Protein AF-A0A5J4EBU5-F1 (afdb_monomer_lite)

Radius of gyration: 22.49 Å; chains: 1; bounding box: 83×62×35 Å

Structure (mmCIF, N/CA/C/O backbone):
data_AF-A0A5J4EBU5-F1
#
_entry.id   AF-A0A5J4EBU5-F1
#
loop_
_atom_site.group_PDB
_atom_site.id
_atom_site.type_symbol
_atom_site.label_atom_id
_atom_site.label_alt_id
_atom_site.label_comp_id
_atom_site.label_asym_id
_atom_site.label_entity_id
_atom_site.label_seq_id
_atom_site.pdbx_PDB_ins_code
_atom_site.Cartn_x
_atom_site.Cartn_y
_atom_site.Cartn_z
_atom_site.occupancy
_atom_site.B_iso_or_equiv
_atom_site.auth_seq_id
_atom_site.auth_comp_id
_atom_site.auth_asym_id
_atom_site.auth_atom_id
_atom_site.pdbx_PDB_model_num
ATOM 1 N N . MET A 1 1 ? -67.817 -44.936 -5.794 1.00 41.50 1 MET A N 1
ATOM 2 C CA . MET A 1 1 ? -66.856 -44.100 -6.542 1.00 41.50 1 MET A CA 1
ATOM 3 C C . MET A 1 1 ? -66.375 -43.021 -5.580 1.00 41.50 1 MET A C 1
ATOM 5 O O . MET A 1 1 ? -67.149 -42.132 -5.261 1.00 41.50 1 MET A O 1
ATOM 9 N N . CYS A 1 2 ? -65.198 -43.205 -4.979 1.00 38.28 2 CYS A N 1
ATOM 10 C CA . CYS A 1 2 ? -64.670 -42.334 -3.925 1.00 38.28 2 CYS A CA 1
ATOM 11 C C . CYS A 1 2 ? -63.802 -41.254 -4.584 1.00 38.28 2 CYS A C 1
ATOM 13 O O . CYS A 1 2 ? -62.835 -41.593 -5.264 1.00 38.28 2 CYS A O 1
ATOM 15 N N . LEU A 1 3 ? -64.189 -39.985 -4.454 1.00 37.56 3 LEU A N 1
ATOM 16 C CA . LEU A 1 3 ? -63.477 -38.854 -5.044 1.00 37.56 3 LEU A CA 1
ATOM 17 C C . LEU A 1 3 ? -62.371 -38.418 -4.069 1.00 37.56 3 LEU A C 1
ATOM 19 O O . LEU A 1 3 ? -62.654 -37.852 -3.017 1.00 37.56 3 LEU A O 1
ATOM 23 N N . LEU A 1 4 ? -61.119 -38.740 -4.396 1.00 45.12 4 LEU A N 1
ATOM 24 C CA . LEU A 1 4 ? -59.933 -38.321 -3.647 1.00 45.12 4 LEU A CA 1
ATOM 25 C C . LEU A 1 4 ? -59.602 -36.863 -3.992 1.00 45.12 4 LEU A C 1
ATOM 27 O O . LEU A 1 4 ? -59.265 -36.553 -5.133 1.00 45.12 4 LEU A O 1
ATOM 31 N N . VAL A 1 5 ? -59.697 -35.976 -3.001 1.00 47.22 5 VAL A N 1
ATOM 32 C CA . VAL A 1 5 ? -59.219 -34.590 -3.086 1.00 47.22 5 VAL A CA 1
ATOM 33 C C . VAL A 1 5 ? -57.722 -34.589 -2.773 1.00 47.22 5 VAL A C 1
ATOM 35 O O . VAL A 1 5 ? -57.315 -34.897 -1.656 1.00 47.22 5 VAL A O 1
ATOM 38 N N . LEU A 1 6 ? -56.904 -34.269 -3.775 1.00 47.28 6 LEU A N 1
ATOM 39 C CA . LEU A 1 6 ? -55.468 -34.037 -3.626 1.00 47.28 6 LEU A CA 1
ATOM 40 C C . LEU A 1 6 ? -55.250 -32.628 -3.067 1.00 47.28 6 LEU A C 1
ATOM 42 O O . LEU A 1 6 ? -55.541 -31.637 -3.734 1.00 47.28 6 LEU A O 1
ATOM 46 N N . VAL A 1 7 ? -54.750 -32.544 -1.835 1.00 51.75 7 VAL A N 1
ATOM 47 C CA . VAL A 1 7 ? -54.309 -31.287 -1.223 1.00 51.75 7 VAL A CA 1
ATOM 48 C C . VAL A 1 7 ? -52.889 -31.007 -1.713 1.00 51.75 7 VAL A C 1
ATOM 50 O O . VAL A 1 7 ? -51.977 -31.791 -1.459 1.00 51.75 7 VAL A O 1
ATOM 53 N N . ALA A 1 8 ? -52.705 -29.909 -2.444 1.00 56.28 8 ALA A N 1
ATOM 54 C CA . ALA A 1 8 ? -51.387 -29.409 -2.813 1.00 56.28 8 ALA A CA 1
ATOM 55 C C . ALA A 1 8 ? -50.734 -28.769 -1.578 1.00 56.28 8 ALA A C 1
ATOM 57 O O . ALA A 1 8 ? -51.238 -27.779 -1.051 1.00 56.28 8 ALA A O 1
ATOM 58 N N . ALA A 1 9 ? -49.632 -29.346 -1.102 1.00 52.94 9 ALA A N 1
ATOM 59 C CA . ALA A 1 9 ? -48.794 -28.727 -0.086 1.00 52.94 9 ALA A CA 1
ATOM 60 C C . ALA A 1 9 ? -47.894 -27.680 -0.759 1.00 52.94 9 ALA A C 1
ATOM 62 O O . ALA A 1 9 ? -47.023 -28.030 -1.555 1.00 52.94 9 ALA A O 1
ATOM 63 N N . CYS A 1 10 ? -48.096 -26.401 -0.444 1.00 55.22 10 CYS A N 1
ATOM 64 C CA . CYS A 1 10 ? -47.086 -25.377 -0.687 1.00 55.22 10 CYS A CA 1
ATOM 65 C C . CYS A 1 10 ? -45.923 -25.651 0.272 1.00 55.22 10 CYS A C 1
ATOM 67 O O . CYS A 1 10 ? -46.059 -25.440 1.474 1.00 55.22 10 CYS A O 1
ATOM 69 N N . GLN A 1 11 ? -44.806 -26.169 -0.234 1.00 54.41 11 GLN A N 1
ATOM 70 C CA . GLN A 1 11 ? -43.565 -26.154 0.530 1.00 54.41 11 GLN A CA 1
ATOM 71 C C . GLN A 1 11 ? -43.000 -24.737 0.451 1.00 54.41 11 GLN A C 1
ATOM 73 O O . GLN A 1 11 ? -42.629 -24.277 -0.628 1.00 54.41 11 GLN A O 1
ATOM 78 N N . GLU A 1 12 ? -42.975 -24.034 1.581 1.00 60.31 12 GLU A N 1
ATOM 79 C CA . GLU A 1 12 ? -42.148 -22.843 1.725 1.00 60.31 12 GLU A CA 1
ATOM 80 C C . GLU A 1 12 ? -40.693 -23.301 1.631 1.00 60.31 12 GLU A C 1
ATOM 82 O O . GLU A 1 12 ? -40.185 -24.024 2.487 1.00 60.31 12 GLU A O 1
ATOM 87 N N . VAL A 1 13 ? -40.042 -22.952 0.524 1.00 63.94 13 VAL A N 1
ATOM 88 C CA . VAL A 1 13 ? -38.596 -23.083 0.406 1.00 63.94 13 VAL A CA 1
ATOM 89 C C . VAL A 1 13 ? -38.023 -21.965 1.262 1.00 63.94 13 VAL A C 1
ATOM 91 O O . VAL A 1 13 ? -38.021 -20.805 0.852 1.00 63.94 13 VAL A O 1
ATOM 94 N N . GLU A 1 14 ? -37.588 -22.297 2.475 1.00 60.47 14 GLU A N 1
ATOM 95 C CA . GLU A 1 14 ? -36.769 -21.395 3.275 1.00 60.47 14 GLU A CA 1
ATOM 96 C C . GLU A 1 14 ? -35.485 -21.140 2.484 1.00 60.47 14 GLU A C 1
ATOM 98 O O . GLU A 1 14 ? -34.602 -21.994 2.385 1.00 60.47 14 GLU A O 1
ATOM 103 N N . ASN A 1 15 ? -35.409 -19.967 1.856 1.00 55.41 15 ASN A N 1
ATOM 104 C CA . ASN A 1 15 ? -34.179 -19.492 1.255 1.00 55.41 15 ASN A CA 1
ATOM 105 C C . ASN A 1 15 ? -33.239 -19.167 2.418 1.00 55.41 15 ASN A C 1
ATOM 107 O O . ASN A 1 15 ? -33.232 -18.049 2.934 1.00 55.41 15 ASN A O 1
ATOM 111 N N . VAL A 1 16 ? -32.487 -20.167 2.879 1.00 57.28 16 VAL A N 1
ATOM 112 C CA . VAL A 1 16 ? -31.312 -19.936 3.716 1.00 57.28 16 VAL A CA 1
ATOM 113 C C . VAL A 1 16 ? -30.298 -19.287 2.790 1.00 57.28 16 VAL A C 1
ATOM 115 O O . VAL A 1 16 ? -29.437 -19.948 2.213 1.00 57.28 16 VAL A O 1
ATOM 118 N N . GLU A 1 17 ? -30.465 -17.985 2.573 1.00 52.00 17 GLU A N 1
ATOM 119 C CA . GLU A 1 17 ? -29.456 -17.160 1.943 1.00 52.00 17 GLU A CA 1
ATOM 120 C C . GLU A 1 17 ? -28.246 -17.253 2.862 1.00 52.00 17 GLU A C 1
ATOM 122 O O . GLU A 1 17 ? -28.192 -16.652 3.936 1.00 52.00 17 GLU A O 1
ATOM 127 N N . GLN A 1 18 ? -27.320 -18.136 2.496 1.00 44.81 18 GLN A N 1
ATOM 128 C CA . GLN A 1 18 ? -26.010 -18.205 3.105 1.00 44.81 18 GLN A CA 1
ATOM 129 C C . GLN A 1 18 ? -25.395 -16.843 2.827 1.00 44.81 18 GLN A C 1
ATOM 131 O O . GLN A 1 18 ? -24.881 -16.607 1.736 1.00 44.81 18 GLN A O 1
ATOM 136 N N . ALA A 1 19 ? -25.534 -15.923 3.783 1.00 51.97 19 ALA A N 1
ATOM 137 C CA . ALA A 1 19 ? -24.882 -14.634 3.742 1.00 51.97 19 ALA A CA 1
ATOM 138 C C . ALA A 1 19 ? -23.392 -14.932 3.617 1.00 51.97 19 ALA A C 1
ATOM 140 O O . ALA A 1 19 ? -22.735 -15.326 4.581 1.00 51.97 19 ALA A O 1
ATOM 141 N N . GLN A 1 20 ? -22.887 -14.850 2.391 1.00 53.72 20 GLN A N 1
ATOM 142 C CA . GLN A 1 20 ? -21.486 -15.034 2.102 1.00 53.72 20 GLN A CA 1
ATOM 143 C C . GLN A 1 20 ? -20.789 -13.911 2.856 1.00 53.72 20 GLN A C 1
ATOM 145 O O . GLN A 1 20 ? -20.933 -12.743 2.496 1.00 53.72 20 GLN A O 1
ATOM 150 N N . VAL A 1 21 ? -20.153 -14.256 3.979 1.00 61.22 21 VAL A N 1
ATOM 151 C CA . VAL A 1 21 ? -19.534 -13.274 4.867 1.00 61.22 21 VAL A CA 1
ATOM 152 C C . VAL A 1 21 ? -18.548 -12.497 4.012 1.00 61.22 21 VAL A C 1
ATOM 154 O O . VAL A 1 21 ? -17.606 -13.080 3.468 1.00 61.22 21 VAL A O 1
ATOM 157 N N . AL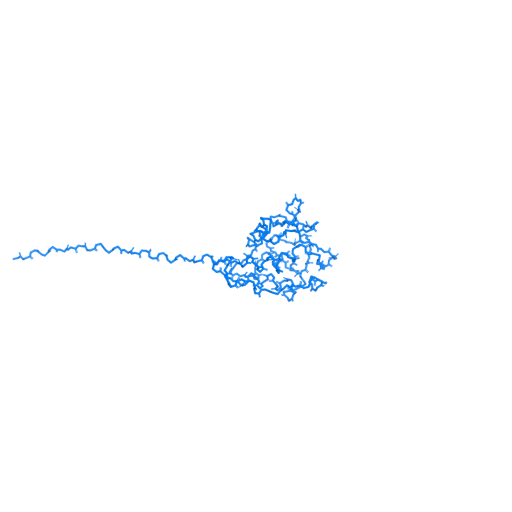A A 1 22 ? -18.843 -11.215 3.785 1.00 69.06 22 ALA A N 1
ATOM 158 C CA . ALA A 1 22 ? -18.081 -10.395 2.864 1.00 69.06 22 ALA A CA 1
ATOM 159 C C . ALA A 1 22 ? -16.649 -10.297 3.391 1.00 69.06 22 ALA A C 1
ATOM 161 O O . ALA A 1 22 ? -16.382 -9.582 4.354 1.00 69.06 22 ALA A O 1
ATOM 162 N N . GLN A 1 23 ? -15.739 -11.043 2.765 1.00 83.94 23 GLN A N 1
ATOM 163 C CA . GLN A 1 23 ? -14.352 -11.104 3.197 1.00 83.94 23 GLN A CA 1
ATOM 164 C C . GLN A 1 23 ? -13.722 -9.705 3.141 1.00 83.94 23 GLN A C 1
ATOM 166 O O . GLN A 1 23 ? -13.962 -8.891 2.241 1.00 83.94 23 GLN A O 1
ATOM 171 N N . SER A 1 24 ? -12.896 -9.415 4.131 1.00 93.06 24 SER A N 1
ATOM 172 C CA . SER A 1 24 ? -12.214 -8.146 4.318 1.00 93.06 24 SER A CA 1
ATOM 173 C C . SER A 1 24 ? -10.712 -8.359 4.525 1.00 93.06 24 SER A C 1
ATOM 175 O O . SER A 1 24 ? -10.188 -9.463 4.388 1.00 93.06 24 SER A O 1
ATOM 177 N N . LEU A 1 25 ? -10.022 -7.257 4.802 1.00 96.88 25 LEU A N 1
ATOM 178 C CA . LEU A 1 25 ? -8.621 -7.188 5.198 1.00 96.88 25 LEU A CA 1
ATOM 179 C C . LEU A 1 25 ? -8.543 -6.641 6.625 1.00 96.88 25 LEU A C 1
ATOM 181 O O . LEU A 1 25 ? -9.433 -5.894 7.043 1.00 96.88 25 LEU A O 1
ATOM 185 N N . CYS A 1 26 ? -7.480 -6.979 7.347 1.00 97.44 26 CYS A N 1
ATOM 186 C CA . CYS A 1 26 ? -7.265 -6.516 8.713 1.00 97.44 26 CYS A CA 1
ATOM 187 C C . CYS A 1 26 ? -6.838 -5.051 8.763 1.00 97.44 26 CYS A C 1
ATOM 189 O O . CYS A 1 26 ? -5.841 -4.675 8.140 1.00 97.44 26 CYS A O 1
ATOM 191 N N . ILE A 1 27 ? -7.566 -4.233 9.531 1.00 97.75 27 ILE A N 1
ATOM 192 C CA . ILE A 1 27 ? -7.182 -2.832 9.736 1.00 97.75 27 ILE A CA 1
ATOM 193 C C . ILE A 1 27 ? -5.980 -2.723 10.673 1.00 97.75 27 ILE A C 1
ATOM 195 O O . ILE A 1 27 ? -5.051 -2.002 10.350 1.00 97.75 27 ILE A O 1
ATOM 199 N N . ALA A 1 28 ? -5.917 -3.509 11.753 1.00 97.75 28 ALA A N 1
ATOM 200 C CA . ALA A 1 28 ? -4.777 -3.474 12.674 1.00 97.75 28 ALA A CA 1
ATOM 201 C C . ALA A 1 28 ? -3.443 -3.785 11.964 1.00 97.75 28 ALA A C 1
ATOM 203 O O . ALA A 1 28 ? -2.445 -3.105 12.191 1.00 97.75 28 ALA A O 1
ATOM 204 N N . ASP A 1 29 ? -3.447 -4.753 11.041 1.00 98.25 29 ASP A N 1
ATOM 205 C CA . ASP A 1 29 ? -2.264 -5.082 10.237 1.00 98.25 29 ASP A CA 1
ATOM 206 C C . ASP A 1 29 ? -1.931 -3.989 9.216 1.00 98.25 29 ASP A C 1
ATOM 208 O O . ASP A 1 29 ? -0.762 -3.686 8.969 1.00 98.25 29 ASP A O 1
ATOM 212 N N . PHE A 1 30 ? -2.959 -3.366 8.637 1.00 98.50 30 PHE A N 1
ATOM 213 C CA . PHE A 1 30 ? -2.776 -2.229 7.747 1.00 98.50 30 PHE A CA 1
ATOM 214 C C . PHE A 1 30 ? -2.092 -1.063 8.466 1.00 98.50 30 PHE A C 1
ATOM 216 O O . PHE A 1 30 ? -1.088 -0.547 7.975 1.00 98.50 30 PHE A O 1
ATOM 223 N N . GLU A 1 31 ? -2.609 -0.672 9.631 1.00 98.00 31 GLU A N 1
ATOM 224 C CA . GLU A 1 31 ? -2.086 0.444 10.421 1.00 98.00 31 GLU A CA 1
ATOM 225 C C . GLU A 1 31 ? -0.636 0.205 10.847 1.00 98.00 31 GLU A C 1
ATOM 227 O O . GLU A 1 31 ? 0.200 1.098 10.721 1.00 98.00 31 GLU A O 1
ATOM 232 N N . ALA A 1 32 ? -0.335 -1.006 11.322 1.00 97.62 32 ALA A N 1
ATOM 233 C CA . ALA A 1 32 ? 0.970 -1.333 11.882 1.00 97.62 32 ALA A CA 1
ATOM 234 C C . ALA A 1 32 ? 2.046 -1.599 10.818 1.00 97.62 32 ALA A C 1
ATOM 236 O O . ALA A 1 32 ? 3.211 -1.265 11.038 1.00 97.62 32 ALA A O 1
ATOM 237 N N . CYS A 1 33 ? 1.684 -2.206 9.683 1.00 97.94 33 CYS A N 1
ATOM 238 C CA . CYS A 1 33 ? 2.669 -2.745 8.742 1.00 97.94 33 CYS A CA 1
ATOM 239 C C . CYS A 1 33 ? 2.574 -2.186 7.323 1.00 97.94 33 CYS A C 1
ATOM 241 O O . CYS A 1 33 ? 3.569 -2.240 6.604 1.00 97.94 33 CYS A O 1
ATOM 243 N N . ILE A 1 34 ? 1.419 -1.662 6.900 1.00 98.06 34 ILE A N 1
ATOM 244 C CA . ILE A 1 34 ? 1.199 -1.255 5.503 1.00 98.06 34 ILE A CA 1
ATOM 245 C C . ILE A 1 34 ? 1.198 0.260 5.338 1.00 98.06 34 ILE A C 1
ATOM 247 O O . ILE A 1 34 ? 1.935 0.775 4.503 1.00 98.06 34 ILE A O 1
ATOM 251 N N . ASN A 1 35 ? 0.435 0.998 6.146 1.00 97.69 35 ASN A N 1
ATOM 252 C CA . ASN A 1 35 ? 0.414 2.458 6.060 1.00 97.69 35 ASN A CA 1
ATOM 253 C C . ASN A 1 35 ? 1.814 3.097 6.213 1.00 97.69 35 ASN A C 1
ATOM 255 O O . ASN A 1 35 ? 2.113 4.017 5.449 1.00 97.69 35 ASN A O 1
ATOM 259 N N . PRO A 1 36 ? 2.719 2.594 7.085 1.00 96.75 36 PRO A N 1
ATOM 260 C CA . PRO A 1 36 ? 4.089 3.104 7.158 1.00 96.75 36 PRO A CA 1
ATOM 261 C C . PRO A 1 36 ? 4.877 2.996 5.845 1.00 96.75 36 PRO A C 1
ATOM 263 O O . PRO A 1 36 ? 5.757 3.816 5.606 1.00 96.75 36 PRO A O 1
ATOM 266 N N . ILE A 1 37 ? 4.558 2.029 4.976 1.00 96.44 37 ILE A N 1
ATOM 267 C CA . ILE A 1 37 ? 5.180 1.902 3.647 1.00 96.44 37 ILE A CA 1
ATOM 268 C C . ILE A 1 37 ? 4.749 3.064 2.747 1.00 96.44 37 ILE A C 1
ATOM 270 O O . ILE A 1 37 ? 5.554 3.585 1.979 1.00 96.44 37 ILE A O 1
ATOM 274 N N . PHE A 1 38 ? 3.490 3.496 2.844 1.00 95.62 38 PHE A N 1
ATOM 275 C CA . PHE A 1 38 ? 2.981 4.598 2.028 1.00 95.62 38 PHE A CA 1
ATOM 276 C C . PHE A 1 38 ? 3.509 5.960 2.486 1.00 95.62 38 PHE A C 1
ATOM 278 O O . PHE A 1 38 ? 3.818 6.807 1.643 1.00 95.62 38 PHE A O 1
ATOM 285 N N . ASP A 1 39 ? 3.635 6.153 3.799 1.00 93.44 39 ASP A N 1
ATOM 286 C CA . ASP A 1 39 ? 4.153 7.386 4.403 1.00 93.44 39 ASP A CA 1
ATOM 287 C C . ASP A 1 39 ? 5.685 7.482 4.352 1.00 93.44 39 ASP A C 1
ATOM 289 O O . ASP A 1 39 ? 6.242 8.580 4.345 1.00 93.44 39 ASP A O 1
ATOM 293 N N . GLY A 1 40 ? 6.361 6.336 4.306 1.00 92.62 40 GLY A N 1
ATOM 294 C CA . GLY A 1 40 ? 7.807 6.216 4.351 1.00 92.62 40 GLY A CA 1
ATOM 295 C C . GLY A 1 40 ? 8.540 6.712 3.107 1.00 92.62 40 GLY A C 1
ATOM 296 O O . GLY A 1 40 ? 8.036 6.646 1.986 1.00 92.62 40 GLY A O 1
ATOM 297 N N . THR A 1 41 ? 9.787 7.143 3.310 1.00 93.31 41 THR A N 1
ATOM 298 C CA . THR A 1 41 ? 10.764 7.295 2.226 1.00 93.31 41 THR A CA 1
ATOM 299 C C . THR A 1 41 ? 11.337 5.927 1.869 1.00 93.31 41 THR A C 1
ATOM 301 O O . THR A 1 41 ? 11.918 5.260 2.725 1.00 93.31 41 THR A O 1
ATOM 304 N N . LEU A 1 42 ? 11.193 5.536 0.606 1.00 92.69 42 LEU A N 1
ATOM 305 C CA . LEU A 1 42 ? 11.693 4.293 0.019 1.00 92.69 42 LEU A CA 1
ATOM 306 C C . LEU A 1 42 ? 12.764 4.602 -1.031 1.00 92.69 42 LEU A C 1
ATOM 308 O O . LEU A 1 42 ? 12.878 5.740 -1.499 1.00 92.69 42 LEU A O 1
ATOM 312 N N . ASN A 1 43 ? 13.519 3.588 -1.445 1.00 92.81 43 ASN A N 1
ATOM 313 C CA . ASN A 1 43 ? 14.484 3.722 -2.531 1.00 92.81 43 ASN A CA 1
ATOM 314 C C . ASN A 1 43 ? 13.817 3.356 -3.868 1.00 92.81 43 ASN A C 1
ATOM 316 O O . ASN A 1 43 ? 13.580 2.191 -4.161 1.00 92.81 43 ASN A O 1
ATOM 320 N N . GLY A 1 44 ? 13.476 4.346 -4.688 1.00 91.50 44 GLY A N 1
ATOM 321 C CA . GLY A 1 44 ? 13.031 4.119 -6.064 1.00 91.50 44 GLY A CA 1
ATOM 322 C C . GLY A 1 44 ? 14.215 3.981 -7.021 1.00 91.50 44 GLY A C 1
ATOM 323 O O . GLY A 1 44 ? 15.338 4.387 -6.710 1.00 91.50 44 GLY A O 1
ATOM 324 N N . SER A 1 45 ? 13.966 3.480 -8.232 1.00 91.38 45 SER A N 1
ATOM 325 C CA . SER A 1 45 ? 15.021 3.283 -9.240 1.00 91.38 45 SER A CA 1
ATOM 326 C C . SER A 1 45 ? 15.744 4.580 -9.642 1.00 91.38 45 SER A C 1
ATOM 328 O O . SER A 1 45 ? 16.894 4.545 -10.076 1.00 91.38 45 SER A O 1
ATOM 330 N N . ALA A 1 46 ? 15.083 5.730 -9.473 1.00 89.06 46 ALA A N 1
ATOM 331 C CA . ALA A 1 46 ? 15.596 7.064 -9.787 1.00 89.06 46 ALA A CA 1
ATOM 332 C C . ALA A 1 46 ? 16.007 7.887 -8.548 1.00 89.06 46 ALA A C 1
ATOM 334 O O . ALA A 1 46 ? 16.323 9.072 -8.678 1.00 89.06 46 ALA A O 1
ATOM 335 N N . GLY A 1 47 ? 16.000 7.288 -7.353 1.00 90.12 47 GLY A N 1
ATOM 336 C CA . GLY A 1 47 ? 16.301 7.957 -6.087 1.00 90.12 47 GLY A CA 1
ATOM 337 C C . GLY A 1 47 ? 15.205 7.771 -5.042 1.00 90.12 47 GLY A C 1
ATOM 338 O O . GLY A 1 47 ? 14.288 6.974 -5.209 1.00 90.12 47 GLY A O 1
ATOM 339 N N . GLN A 1 48 ? 15.306 8.507 -3.936 1.00 91.62 48 GLN A N 1
ATOM 340 C CA . GLN A 1 48 ? 14.340 8.403 -2.844 1.00 91.62 48 GLN A CA 1
ATOM 341 C C . GLN A 1 48 ? 12.944 8.877 -3.264 1.00 91.62 48 GLN A C 1
ATOM 343 O O . GLN A 1 48 ? 12.796 9.938 -3.873 1.00 91.62 48 GLN A O 1
ATOM 348 N N . VAL A 1 49 ? 11.922 8.106 -2.895 1.00 89.62 49 VAL A N 1
ATOM 349 C CA . VAL A 1 49 ? 10.511 8.358 -3.223 1.00 89.62 49 VAL A CA 1
ATOM 350 C C . VAL A 1 49 ? 9.620 8.146 -2.002 1.00 89.62 49 VAL A C 1
ATOM 352 O O . VAL A 1 49 ? 9.965 7.402 -1.091 1.00 89.62 49 VAL A O 1
ATOM 355 N N . THR A 1 50 ? 8.449 8.776 -1.994 1.00 89.62 50 THR A N 1
ATOM 356 C CA . THR A 1 50 ? 7.377 8.539 -1.016 1.00 89.62 50 THR A CA 1
ATOM 357 C C . THR A 1 50 ? 6.062 8.344 -1.768 1.00 89.62 50 THR A C 1
ATOM 359 O O . THR A 1 50 ? 5.853 8.940 -2.831 1.00 89.62 50 THR A O 1
ATOM 362 N N . CYS A 1 51 ? 5.142 7.533 -1.234 1.00 91.12 51 CYS A N 1
ATOM 363 C CA . CYS A 1 51 ? 3.828 7.386 -1.865 1.00 91.12 51 CYS A CA 1
ATOM 364 C C . CYS A 1 51 ? 2.922 8.571 -1.495 1.00 91.12 51 CYS A C 1
ATOM 366 O O . CYS A 1 51 ? 2.389 9.237 -2.382 1.00 91.12 51 CYS A O 1
ATOM 368 N N . SER A 1 52 ? 2.761 8.863 -0.200 1.00 84.69 52 SER A N 1
ATOM 369 C CA . SER A 1 52 ? 1.802 9.850 0.329 1.00 84.69 52 SER A CA 1
ATOM 370 C C . SER A 1 52 ? 2.452 11.132 0.879 1.00 84.69 52 SER A C 1
ATOM 372 O O . SER A 1 52 ? 1.922 12.227 0.673 1.00 84.69 52 SER A O 1
ATOM 374 N N . ALA A 1 53 ? 3.586 11.040 1.581 1.00 65.38 53 ALA A N 1
ATOM 375 C CA . ALA A 1 53 ? 4.207 12.162 2.292 1.00 65.38 53 ALA A CA 1
ATOM 376 C C . ALA A 1 53 ? 5.018 13.050 1.334 1.00 65.38 53 ALA A C 1
ATOM 378 O O . ALA A 1 53 ? 6.111 12.681 0.921 1.00 65.38 53 ALA A O 1
ATOM 379 N N . SER A 1 54 ? 4.470 14.204 0.929 1.00 64.69 54 SER A N 1
ATOM 380 C CA . SER A 1 54 ? 4.982 15.033 -0.190 1.00 64.69 54 SER A CA 1
ATOM 381 C C . SER A 1 54 ? 5.024 14.311 -1.553 1.00 64.69 54 SER A C 1
ATOM 383 O O . SER A 1 54 ? 5.575 14.846 -2.513 1.00 64.69 54 SER A O 1
ATOM 385 N N . GLY A 1 55 ? 4.438 13.110 -1.633 1.00 75.75 55 GLY A N 1
ATOM 386 C CA . GLY A 1 55 ? 4.469 12.220 -2.792 1.00 75.75 55 GLY A CA 1
ATOM 387 C C . GLY A 1 55 ? 3.233 12.317 -3.689 1.00 75.75 55 GLY A C 1
ATOM 388 O O . GLY A 1 55 ? 2.291 13.078 -3.445 1.00 75.75 55 GLY A O 1
ATOM 389 N N . CYS A 1 56 ? 3.217 11.508 -4.749 1.00 89.69 56 CYS A N 1
ATOM 390 C CA . CYS A 1 56 ? 2.184 11.550 -5.786 1.00 89.69 56 CYS A CA 1
ATOM 391 C C . CYS A 1 56 ? 0.780 11.183 -5.274 1.00 89.69 56 CYS A C 1
ATOM 393 O O . CYS A 1 56 ? -0.208 11.706 -5.783 1.00 89.69 56 CYS A O 1
ATOM 395 N N . HIS A 1 57 ? 0.650 10.338 -4.258 1.00 94.06 57 HIS A N 1
ATOM 396 C CA . HIS A 1 57 ? -0.639 9.865 -3.741 1.00 94.06 57 HIS A CA 1
ATOM 397 C C . HIS A 1 57 ? -1.140 10.653 -2.528 1.00 94.06 57 HIS A C 1
ATOM 399 O O . HIS A 1 57 ? -2.053 10.205 -1.841 1.00 94.06 57 HIS A O 1
ATOM 405 N N . ASN A 1 58 ? -0.601 11.845 -2.268 1.00 92.12 58 ASN A N 1
ATOM 406 C CA . ASN A 1 58 ? -1.102 12.700 -1.197 1.00 92.12 58 ASN A CA 1
ATOM 407 C C . ASN A 1 58 ? -2.577 13.098 -1.420 1.00 92.12 58 ASN A C 1
ATOM 409 O O . ASN A 1 58 ? -2.937 13.574 -2.502 1.00 92.12 58 ASN A O 1
ATOM 413 N N . GLN A 1 59 ? -3.412 12.954 -0.387 1.00 91.06 59 GLN A N 1
ATOM 414 C CA . GLN A 1 59 ? -4.842 13.287 -0.435 1.00 91.06 59 GLN A CA 1
ATOM 415 C C . GLN A 1 59 ? -5.111 14.763 -0.788 1.00 91.06 59 GLN A C 1
ATOM 417 O O . GLN A 1 59 ? -6.024 15.055 -1.549 1.00 91.06 59 GLN A O 1
ATOM 422 N N . ALA A 1 60 ? -4.306 15.704 -0.286 1.00 85.38 60 ALA A N 1
ATOM 423 C CA . ALA A 1 60 ? -4.582 17.131 -0.446 1.00 85.38 60 ALA A CA 1
ATOM 424 C C . ALA A 1 60 ? -4.265 17.669 -1.853 1.00 85.38 60 ALA A C 1
ATOM 426 O O . ALA A 1 60 ? -4.961 18.564 -2.328 1.00 85.38 60 ALA A O 1
ATOM 427 N N . ALA A 1 61 ? -3.209 17.168 -2.509 1.00 77.88 61 ALA A N 1
ATOM 428 C CA . ALA A 1 61 ? -2.713 17.770 -3.756 1.00 77.88 61 ALA A CA 1
ATOM 429 C C . ALA A 1 61 ? -1.916 16.830 -4.690 1.00 77.88 61 ALA A C 1
ATOM 431 O O . ALA A 1 61 ? -1.257 17.302 -5.615 1.00 77.88 61 ALA A O 1
ATOM 432 N N . GLY A 1 62 ? -1.927 15.512 -4.470 1.00 79.88 62 GLY A N 1
ATOM 433 C CA . GLY A 1 62 ? -1.086 14.582 -5.233 1.00 79.88 62 GLY A CA 1
ATOM 434 C C . GLY A 1 62 ? -1.520 14.369 -6.697 1.00 79.88 62 GLY A C 1
ATOM 435 O O . GLY A 1 62 ? -2.709 14.424 -7.017 1.00 79.88 62 GLY A O 1
ATOM 436 N N . SER A 1 63 ? -0.577 14.045 -7.588 1.00 83.94 63 SER A N 1
ATOM 437 C CA . SER A 1 63 ? -0.811 13.749 -9.017 1.00 83.94 63 SER A CA 1
ATOM 438 C C . SER A 1 63 ? -1.033 12.263 -9.357 1.00 83.94 63 SER A C 1
ATOM 440 O O . SER A 1 63 ? -1.360 11.938 -10.494 1.00 83.94 63 SER A O 1
ATOM 442 N N . GLY A 1 64 ? -0.917 11.354 -8.388 1.00 82.88 64 GLY A N 1
ATOM 443 C CA . GLY A 1 64 ? -0.973 9.888 -8.528 1.00 82.88 64 GLY A CA 1
ATOM 444 C C . GLY A 1 64 ? -2.367 9.302 -8.793 1.00 82.88 64 GLY A C 1
ATOM 445 O O . GLY A 1 64 ? -2.687 8.198 -8.363 1.00 82.88 64 GLY A O 1
ATOM 446 N N . GLY A 1 65 ? -3.250 10.048 -9.455 1.00 87.19 65 GLY A N 1
ATOM 447 C CA . GLY A 1 65 ? -4.596 9.582 -9.785 1.00 87.19 65 GLY A CA 1
ATOM 448 C C . GLY A 1 65 ? -5.485 9.351 -8.557 1.00 87.19 65 GLY A C 1
ATOM 449 O O . GLY A 1 65 ? -5.437 10.120 -7.595 1.00 87.19 65 GLY A O 1
ATOM 450 N N . ALA A 1 66 ? -6.331 8.318 -8.627 1.00 90.56 66 ALA A N 1
ATOM 451 C CA . ALA A 1 66 ? -7.413 8.062 -7.671 1.00 90.56 66 ALA A CA 1
ATOM 452 C C . ALA A 1 66 ? -6.969 7.396 -6.357 1.00 90.56 66 ALA A C 1
ATOM 454 O O . ALA A 1 66 ? -7.714 7.435 -5.381 1.00 90.56 66 ALA A O 1
ATOM 455 N N . PHE A 1 67 ? -5.775 6.799 -6.307 1.00 93.75 67 PHE A N 1
ATOM 456 C CA . PHE A 1 67 ? -5.233 6.288 -5.052 1.00 93.75 67 PHE A CA 1
ATOM 457 C C . PHE A 1 67 ? -4.736 7.476 -4.221 1.00 93.75 67 PHE A C 1
ATOM 459 O O . PHE A 1 67 ? -3.765 8.134 -4.600 1.00 93.75 67 PHE A O 1
ATOM 466 N N . LYS A 1 68 ? -5.455 7.797 -3.141 1.00 94.25 68 LYS A N 1
ATOM 467 C CA . LYS A 1 68 ? -5.216 8.965 -2.288 1.00 94.25 68 LYS A CA 1
ATOM 468 C C . LYS A 1 68 ? -5.073 8.545 -0.831 1.00 94.25 68 LYS A C 1
ATOM 470 O O . LYS A 1 68 ? -5.970 7.914 -0.284 1.00 94.25 68 LYS A O 1
ATOM 475 N N . ILE A 1 69 ? -3.960 8.936 -0.222 1.00 95.50 69 ILE A N 1
ATOM 476 C CA . ILE A 1 69 ? -3.552 8.592 1.139 1.00 95.50 69 ILE A CA 1
ATOM 477 C C . ILE A 1 69 ? -3.283 9.889 1.912 1.00 95.50 69 ILE A C 1
ATOM 479 O O . ILE A 1 69 ? -2.579 10.790 1.440 1.00 95.50 69 ILE A O 1
ATOM 483 N N . PHE A 1 70 ? -3.859 10.001 3.104 1.00 95.56 70 PHE A N 1
ATOM 484 C CA . PHE A 1 70 ? -3.530 11.024 4.088 1.00 95.56 70 PHE A CA 1
ATOM 485 C C . PHE A 1 70 ? -2.160 10.716 4.689 1.00 95.56 70 PHE A C 1
ATOM 487 O O . PHE A 1 70 ? -1.988 9.695 5.351 1.00 95.56 70 PHE A O 1
ATOM 494 N N . ALA A 1 71 ? -1.192 11.599 4.452 1.00 93.31 71 ALA A N 1
ATOM 495 C CA . ALA A 1 71 ? 0.152 11.436 4.987 1.00 93.31 71 ALA A CA 1
ATOM 496 C C . ALA A 1 71 ? 0.168 11.560 6.517 1.00 93.31 71 ALA A C 1
ATOM 498 O O . ALA A 1 71 ? -0.466 12.464 7.066 1.00 93.31 71 ALA A O 1
ATOM 499 N N . ASN A 1 72 ? 0.956 10.714 7.183 1.00 92.94 72 ASN A N 1
ATOM 500 C CA . ASN A 1 72 ? 1.151 10.715 8.638 1.00 92.94 72 ASN A CA 1
ATOM 501 C C . ASN A 1 72 ? -0.155 10.530 9.431 1.00 92.94 72 ASN A C 1
ATOM 503 O O . ASN A 1 72 ? -0.304 11.070 10.536 1.00 92.94 72 ASN A O 1
ATOM 507 N N . ALA A 1 73 ? -1.112 9.792 8.862 1.00 95.38 73 ALA A N 1
ATOM 508 C CA . ALA A 1 73 ? -2.335 9.431 9.563 1.00 95.38 73 ALA A CA 1
ATOM 509 C C . ALA A 1 73 ? -1.988 8.692 10.864 1.00 95.38 73 ALA A C 1
ATOM 511 O O . ALA A 1 73 ? -1.107 7.833 10.892 1.00 95.38 73 ALA A O 1
ATOM 512 N N . GLN A 1 74 ? -2.661 9.043 11.958 1.00 97.31 74 GLN A N 1
ATOM 513 C CA . GLN A 1 74 ? -2.413 8.406 13.250 1.00 97.31 74 GLN A CA 1
ATOM 514 C C . GLN A 1 74 ? -3.225 7.107 13.353 1.00 97.31 74 GLN A C 1
ATOM 516 O O . GLN A 1 74 ? -4.379 7.100 12.920 1.00 97.31 74 GLN A O 1
ATOM 521 N N . PRO A 1 75 ? -2.681 6.019 13.931 1.00 96.00 75 PRO A N 1
ATOM 522 C CA . PRO A 1 75 ? -3.441 4.788 14.161 1.00 96.00 75 PRO A CA 1
ATOM 523 C C . PRO A 1 75 ? -4.787 5.053 14.853 1.00 96.00 75 PRO A C 1
ATOM 525 O O . PRO A 1 75 ? -4.867 5.876 15.769 1.00 96.00 75 PRO A O 1
ATOM 528 N N . GLY A 1 76 ? -5.852 4.393 14.393 1.00 96.56 76 GLY A N 1
ATOM 529 C CA . GLY A 1 76 ? -7.215 4.591 14.892 1.00 96.56 76 GLY A CA 1
ATOM 530 C C . GLY A 1 76 ? -7.899 5.908 14.494 1.00 96.56 76 GLY A C 1
ATOM 531 O O . GLY A 1 76 ? -9.044 6.129 14.895 1.00 96.56 76 GLY A O 1
ATOM 532 N N . SER A 1 77 ? -7.253 6.791 13.723 1.00 98.31 77 SER A N 1
ATOM 533 C CA . SER A 1 77 ? -7.879 8.034 13.254 1.00 98.31 77 SER A CA 1
ATOM 534 C C . SER A 1 77 ? -8.807 7.814 12.051 1.00 98.31 77 SER A C 1
ATOM 536 O O . SER A 1 77 ? -8.739 6.804 11.346 1.00 98.31 77 SER A O 1
ATOM 538 N N . THR A 1 78 ? -9.673 8.794 11.772 1.00 98.25 78 THR A N 1
ATOM 539 C CA . THR A 1 78 ? -10.537 8.779 10.578 1.00 98.25 78 THR A CA 1
ATOM 540 C C . THR A 1 78 ? -9.714 8.779 9.288 1.00 98.25 78 THR A C 1
ATOM 542 O O . THR A 1 78 ? -10.078 8.113 8.321 1.00 98.25 78 THR A O 1
ATOM 545 N N . GLU A 1 79 ? -8.590 9.492 9.271 1.00 97.88 79 GLU A N 1
ATOM 546 C CA . GLU A 1 79 ? -7.643 9.526 8.155 1.00 97.88 79 GLU A CA 1
ATOM 547 C C . GLU A 1 79 ? -7.009 8.154 7.924 1.00 97.88 79 GLU A C 1
ATOM 549 O O . GLU A 1 79 ? -6.928 7.703 6.784 1.00 97.88 79 GLU A O 1
ATOM 554 N N . MET A 1 80 ? -6.623 7.454 8.993 1.00 98.31 80 MET A N 1
ATOM 555 C CA . MET A 1 80 ? -6.067 6.105 8.889 1.00 98.31 80 MET A CA 1
ATOM 556 C C . MET A 1 80 ? -7.107 5.110 8.366 1.00 98.31 80 MET A C 1
ATOM 558 O O . MET A 1 80 ? -6.825 4.305 7.476 1.00 98.31 80 MET A O 1
ATOM 562 N N . LEU A 1 81 ? -8.349 5.222 8.841 1.00 98.25 81 LEU A N 1
ATOM 563 C CA . LEU A 1 81 ? -9.461 4.437 8.315 1.00 98.25 81 LEU A CA 1
ATOM 564 C C . LEU A 1 81 ? -9.719 4.731 6.826 1.00 98.25 81 LEU A C 1
ATOM 566 O O . LEU A 1 81 ? -10.001 3.814 6.050 1.00 98.25 81 LEU A O 1
ATOM 570 N N . ALA A 1 82 ? -9.605 5.993 6.410 1.00 97.94 82 ALA A N 1
ATOM 571 C CA . ALA A 1 82 ? -9.714 6.373 5.007 1.00 97.94 82 ALA A CA 1
ATOM 572 C C . ALA A 1 82 ? -8.568 5.783 4.168 1.00 97.94 82 ALA A C 1
ATOM 574 O O . ALA A 1 82 ? -8.830 5.242 3.093 1.00 97.94 82 ALA A O 1
ATOM 575 N N . ASN A 1 83 ? -7.331 5.797 4.679 1.00 98.19 83 ASN A N 1
ATOM 576 C CA . ASN A 1 83 ? -6.180 5.162 4.031 1.00 98.19 83 ASN A CA 1
ATOM 577 C C . ASN A 1 83 ? -6.395 3.655 3.846 1.00 98.19 83 ASN A C 1
ATOM 579 O O . ASN A 1 83 ? -6.149 3.134 2.756 1.00 98.19 83 ASN A O 1
ATOM 583 N N . PHE A 1 84 ? -6.914 2.967 4.868 1.00 98.44 84 PHE A N 1
ATOM 584 C CA . PHE A 1 84 ? -7.247 1.542 4.794 1.00 98.44 84 PHE A CA 1
ATOM 585 C C . PHE A 1 84 ? -8.229 1.255 3.655 1.00 98.44 84 PHE A C 1
ATOM 587 O O . PHE A 1 84 ? -8.004 0.357 2.840 1.00 98.44 84 PHE A O 1
ATOM 594 N N . PHE A 1 85 ? -9.315 2.027 3.564 1.00 97.81 85 PHE A N 1
ATOM 595 C CA . PHE A 1 85 ? -10.311 1.839 2.511 1.00 97.81 85 PHE A CA 1
ATOM 596 C C . PHE A 1 85 ? -9.780 2.183 1.122 1.00 97.81 85 PHE A C 1
ATOM 598 O O . PHE A 1 85 ? -10.064 1.450 0.171 1.00 97.81 85 PHE A O 1
ATOM 605 N N . ALA A 1 86 ? -8.987 3.251 1.009 1.00 97.50 86 ALA A N 1
ATOM 606 C CA . ALA A 1 86 ? -8.309 3.597 -0.229 1.00 97.50 86 ALA A CA 1
ATOM 607 C C . ALA A 1 86 ? -7.431 2.428 -0.685 1.00 97.50 86 ALA A C 1
ATOM 609 O O . ALA A 1 86 ? -7.641 1.920 -1.780 1.00 97.50 86 ALA A O 1
ATOM 610 N N . ALA A 1 87 ? -6.546 1.910 0.168 1.00 97.94 87 ALA A N 1
ATOM 611 C CA . ALA A 1 87 ? -5.693 0.770 -0.165 1.00 97.94 87 ALA A CA 1
ATOM 612 C C . ALA A 1 87 ? -6.506 -0.484 -0.525 1.00 97.94 87 ALA A C 1
ATOM 614 O O . ALA A 1 87 ? -6.287 -1.084 -1.578 1.00 97.94 87 ALA A O 1
ATOM 615 N N . LYS A 1 88 ? -7.513 -0.837 0.283 1.00 97.50 88 LYS A N 1
ATOM 616 C CA . LYS A 1 88 ? -8.389 -1.988 0.019 1.00 97.50 88 LYS A CA 1
ATOM 617 C C . LYS A 1 88 ? -9.069 -1.894 -1.353 1.00 97.50 88 LYS A C 1
ATOM 619 O O . LYS A 1 88 ? -9.202 -2.913 -2.019 1.00 97.50 88 LYS A O 1
ATOM 624 N N . SER A 1 89 ? -9.458 -0.701 -1.810 1.00 96.44 89 SER A N 1
ATOM 625 C CA . SER A 1 89 ? -10.102 -0.524 -3.124 1.00 96.44 89 SER A CA 1
ATOM 626 C C . SER A 1 89 ? -9.181 -0.792 -4.328 1.00 96.44 89 SER A C 1
ATOM 628 O O . SER A 1 89 ? -9.672 -1.033 -5.430 1.00 96.44 89 SER A O 1
ATOM 630 N N . PHE A 1 90 ? -7.859 -0.801 -4.122 1.00 95.94 90 PHE A N 1
ATOM 631 C CA . PHE A 1 90 ? -6.850 -1.140 -5.138 1.00 95.94 90 PHE A CA 1
ATOM 632 C C . PHE A 1 90 ? -6.256 -2.547 -4.940 1.00 95.94 90 PHE A C 1
ATOM 634 O O . PHE A 1 90 ? -5.381 -2.965 -5.711 1.00 95.94 90 PHE A O 1
ATOM 641 N N . ALA A 1 91 ? -6.738 -3.284 -3.935 1.00 96.44 91 ALA A N 1
ATOM 642 C CA . ALA A 1 91 ? -6.399 -4.675 -3.693 1.00 96.44 91 ALA A CA 1
ATOM 643 C C . ALA A 1 91 ? -7.318 -5.600 -4.504 1.00 96.44 91 ALA A C 1
ATOM 645 O O . ALA A 1 91 ? -8.543 -5.505 -4.439 1.00 96.44 91 ALA A O 1
ATOM 646 N N . ASN A 1 92 ? -6.725 -6.527 -5.251 1.00 95.38 92 ASN A N 1
ATOM 647 C CA . ASN A 1 92 ? -7.453 -7.619 -5.877 1.00 95.38 92 ASN A CA 1
ATOM 648 C C . ASN A 1 92 ? -7.535 -8.776 -4.876 1.00 95.38 92 ASN A C 1
ATOM 650 O O . ASN A 1 92 ? -6.533 -9.426 -4.571 1.00 95.38 92 ASN A O 1
ATOM 654 N N . LEU A 1 93 ? -8.737 -9.008 -4.347 1.00 94.44 93 LEU A N 1
ATOM 655 C CA . LEU A 1 93 ? -8.942 -9.998 -3.299 1.00 94.44 93 LEU A CA 1
ATOM 656 C C . LEU A 1 93 ? -8.984 -11.449 -3.815 1.00 94.44 93 LEU A C 1
ATOM 658 O O . LEU A 1 93 ? -8.797 -12.374 -3.025 1.00 94.44 93 LEU A O 1
ATOM 662 N N . ASP A 1 94 ? -9.162 -11.660 -5.113 1.00 94.44 94 ASP A N 1
ATOM 663 C CA . ASP A 1 94 ? -9.164 -12.999 -5.714 1.00 94.44 94 ASP A CA 1
ATOM 664 C C . ASP A 1 94 ? -7.766 -13.397 -6.199 1.00 94.44 94 ASP A C 1
ATOM 666 O O . ASP A 1 94 ? -7.380 -14.563 -6.157 1.00 94.44 94 ASP A O 1
ATOM 670 N N . ASN A 1 95 ? -6.979 -12.411 -6.633 1.00 95.31 95 ASN A N 1
ATOM 671 C CA . ASN A 1 95 ? -5.604 -12.592 -7.073 1.00 95.31 95 ASN A CA 1
ATOM 672 C C . ASN A 1 95 ? -4.718 -11.461 -6.525 1.00 95.31 95 ASN A C 1
ATOM 674 O O . ASN A 1 95 ? -4.502 -10.463 -7.221 1.00 95.31 95 ASN A O 1
ATOM 678 N N . PRO A 1 96 ? -4.176 -11.610 -5.299 1.00 96.56 96 PRO A N 1
ATOM 679 C CA . PRO A 1 96 ? -3.387 -10.577 -4.633 1.00 96.56 96 PRO A CA 1
ATOM 680 C C . PRO A 1 96 ? -2.255 -10.009 -5.488 1.00 96.56 96 PRO A C 1
ATOM 682 O O . PRO A 1 96 ? -2.093 -8.793 -5.529 1.00 96.56 96 PRO A O 1
ATOM 685 N N . ALA A 1 97 ? -1.538 -10.851 -6.243 1.00 95.06 97 ALA A N 1
ATOM 686 C CA . ALA A 1 97 ? -0.438 -10.426 -7.115 1.00 95.06 97 ALA A CA 1
ATOM 687 C C . ALA A 1 97 ? -0.888 -9.524 -8.280 1.00 95.06 97 ALA A C 1
ATOM 689 O O . ALA A 1 97 ? -0.064 -8.833 -8.868 1.00 95.06 97 ALA A O 1
ATOM 690 N N . GLN A 1 98 ? -2.181 -9.516 -8.618 1.00 95.19 98 GLN A N 1
ATOM 691 C CA . GLN A 1 98 ? -2.770 -8.640 -9.636 1.00 95.19 98 GLN A CA 1
ATOM 692 C C . GLN A 1 98 ? -3.350 -7.343 -9.049 1.00 95.19 98 GLN A C 1
ATOM 694 O O . GLN A 1 98 ? -4.052 -6.600 -9.737 1.00 95.19 98 GLN A O 1
ATOM 699 N N . SER A 1 99 ? -3.088 -7.056 -7.772 1.00 95.69 99 SER A N 1
ATOM 700 C CA . SER A 1 99 ? -3.469 -5.787 -7.148 1.00 95.69 99 SER A CA 1
ATOM 701 C C . SER A 1 99 ? -2.700 -4.631 -7.774 1.00 95.69 99 SER A C 1
ATOM 703 O O . SER A 1 99 ? -1.481 -4.701 -7.927 1.00 95.69 99 SER A O 1
ATOM 705 N N . LYS A 1 100 ? -3.380 -3.514 -8.048 1.00 94.62 100 LYS A N 1
ATOM 706 C CA . LYS A 1 100 ? -2.711 -2.303 -8.553 1.00 94.62 100 LYS A CA 1
ATOM 707 C C . LYS A 1 100 ? -1.674 -1.762 -7.565 1.00 94.62 100 LYS A C 1
ATOM 709 O O . LYS A 1 100 ? -0.645 -1.263 -7.998 1.00 94.62 100 LYS A O 1
ATOM 714 N N . LEU A 1 101 ? -1.906 -1.951 -6.261 1.00 95.19 101 LEU A N 1
ATOM 715 C CA . LEU A 1 101 ? -0.933 -1.634 -5.205 1.00 95.19 101 LEU A CA 1
ATOM 716 C C . LEU A 1 101 ? 0.426 -2.328 -5.382 1.00 95.19 101 LEU A C 1
ATOM 718 O O . LEU A 1 101 ? 1.424 -1.835 -4.869 1.00 95.19 101 LEU A O 1
ATOM 722 N N . LEU A 1 102 ? 0.457 -3.472 -6.069 1.00 95.75 102 LEU A N 1
ATOM 723 C CA . LEU A 1 102 ? 1.667 -4.251 -6.313 1.00 95.75 102 LEU A CA 1
ATOM 724 C C . LEU A 1 102 ? 2.183 -4.064 -7.739 1.00 95.75 102 LEU A C 1
ATOM 726 O O . LEU A 1 102 ? 3.385 -3.944 -7.923 1.00 95.75 10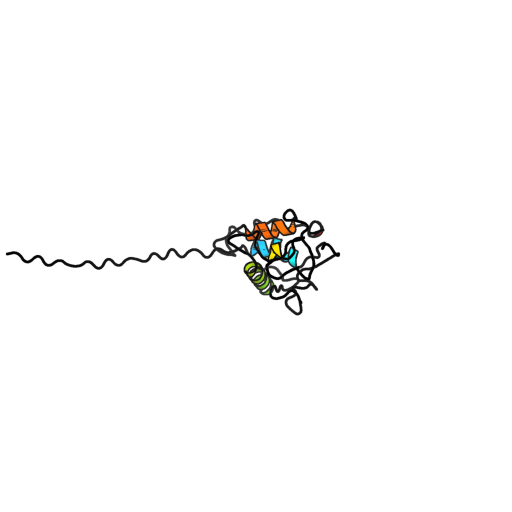2 LEU A O 1
ATOM 730 N N . LEU A 1 103 ? 1.292 -4.034 -8.735 1.00 94.75 103 LEU A N 1
ATOM 731 C CA . LEU A 1 103 ? 1.678 -3.998 -10.149 1.00 94.75 103 LEU A CA 1
ATOM 732 C C . LEU A 1 103 ? 2.206 -2.641 -10.613 1.00 94.75 103 LEU A C 1
ATOM 734 O O . LEU A 1 103 ? 3.141 -2.615 -11.399 1.00 94.75 103 LEU A O 1
ATOM 738 N N . GLU A 1 104 ? 1.595 -1.534 -10.180 1.00 92.56 104 GLU A N 1
ATOM 739 C CA . GLU A 1 104 ? 1.999 -0.202 -10.649 1.00 92.56 104 GLU A CA 1
ATOM 740 C C . GLU A 1 104 ? 3.435 0.150 -10.215 1.00 92.56 104 GLU A C 1
ATOM 742 O O . GLU A 1 104 ? 4.224 0.532 -11.071 1.00 92.56 104 GLU A O 1
ATOM 747 N N . PRO A 1 105 ? 3.839 -0.014 -8.939 1.00 92.75 105 PRO A N 1
ATOM 748 C CA . PRO A 1 105 ? 5.207 0.303 -8.517 1.00 92.75 105 PRO A CA 1
ATOM 749 C C . PRO A 1 105 ? 6.264 -0.766 -8.862 1.00 92.75 105 PRO A C 1
ATOM 751 O O . PRO A 1 105 ? 7.425 -0.584 -8.493 1.00 92.75 105 PRO A O 1
ATOM 754 N N . LEU A 1 106 ? 5.907 -1.892 -9.491 1.00 94.31 106 LEU A N 1
ATOM 755 C CA . LEU A 1 106 ? 6.820 -3.017 -9.736 1.00 94.31 106 LEU A CA 1
ATOM 756 C C . LEU A 1 106 ? 7.609 -2.851 -11.040 1.00 94.31 106 LEU A C 1
ATOM 758 O O . LEU A 1 106 ? 7.035 -2.619 -12.098 1.00 94.31 106 LEU A O 1
ATOM 762 N N . GLN A 1 107 ? 8.923 -3.070 -10.972 1.00 92.75 107 GLN A N 1
ATOM 763 C CA . GLN A 1 107 ? 9.834 -2.905 -12.099 1.00 92.75 107 GLN A CA 1
ATOM 764 C C . GLN A 1 107 ? 9.389 -3.653 -13.353 1.00 92.75 107 GLN A C 1
ATOM 766 O O . GLN A 1 107 ? 9.174 -4.867 -13.334 1.00 92.75 107 GLN A O 1
ATOM 771 N N . GLY A 1 108 ? 9.340 -2.923 -14.472 1.00 85.81 108 GLY A N 1
ATOM 772 C CA . GLY A 1 108 ? 9.029 -3.488 -15.787 1.00 85.81 108 GLY A CA 1
ATOM 773 C C . GLY A 1 108 ? 7.604 -4.034 -15.898 1.00 85.81 108 GLY A C 1
ATOM 774 O O . GLY A 1 108 ? 7.263 -4.670 -16.898 1.00 85.81 108 GLY A O 1
ATOM 775 N N . VAL A 1 109 ? 6.778 -3.785 -14.884 1.00 77.94 109 VAL A N 1
ATOM 776 C CA . VAL A 1 109 ? 5.374 -4.146 -14.827 1.00 77.94 109 VAL A CA 1
ATOM 777 C C . VAL A 1 109 ? 4.578 -2.857 -14.707 1.00 77.94 109 VAL A C 1
ATOM 779 O O . VAL A 1 109 ? 4.997 -1.851 -14.148 1.00 77.94 109 VAL A O 1
ATOM 782 N N . SER A 1 110 ? 3.424 -2.842 -15.342 1.00 67.88 110 SER A N 1
ATOM 783 C CA . SER A 1 110 ? 2.483 -1.741 -15.245 1.00 67.88 110 SER A CA 1
ATOM 784 C C . SER A 1 110 ? 1.100 -2.340 -15.377 1.00 67.88 110 SER A C 1
ATOM 786 O O . SER A 1 110 ? 0.926 -3.333 -16.096 1.00 67.88 110 SER A O 1
ATOM 788 N N . SER A 1 111 ? 0.103 -1.778 -14.695 1.00 65.31 111 SER A N 1
ATOM 789 C CA . SER A 1 111 ? -1.265 -2.192 -14.995 1.00 65.31 111 SER A CA 1
ATOM 790 C C . SER A 1 111 ? -1.664 -1.714 -16.402 1.00 65.31 111 SER A C 1
ATOM 792 O O . SER A 1 111 ? -0.871 -1.141 -17.152 1.00 65.31 111 SER A O 1
ATOM 794 N N . ILE A 1 112 ? -2.932 -1.908 -16.769 1.00 62.44 112 ILE A N 1
ATOM 795 C CA . ILE A 1 112 ? -3.515 -1.430 -18.035 1.00 62.44 112 ILE A CA 1
ATOM 796 C C . ILE A 1 112 ? -3.253 0.078 -18.272 1.00 62.44 112 ILE A C 1
ATOM 798 O O . ILE A 1 112 ? -3.279 0.534 -19.412 1.00 62.44 112 ILE A O 1
ATOM 802 N N . SER A 1 113 ? -2.980 0.854 -17.217 1.00 62.91 113 SER A N 1
ATOM 803 C CA . SER A 1 113 ? -2.827 2.317 -17.262 1.00 62.91 113 SER A CA 1
ATOM 804 C C . SER A 1 113 ? -1.474 2.820 -17.798 1.00 62.91 113 SER A C 1
ATOM 806 O O . SER A 1 113 ? -1.312 4.031 -17.946 1.00 62.91 113 SER A O 1
ATOM 808 N N . GLY A 1 114 ? -0.522 1.931 -18.112 1.00 69.88 114 GLY A N 1
ATOM 809 C CA . GLY A 1 114 ? 0.840 2.304 -18.520 1.00 69.88 114 GLY A CA 1
ATOM 810 C C . GLY A 1 114 ? 1.778 2.557 -17.334 1.00 69.88 114 GLY A C 1
ATOM 811 O O . GLY A 1 114 ? 1.410 2.308 -16.191 1.00 69.88 114 GLY A O 1
ATOM 812 N N . THR A 1 115 ? 3.004 3.016 -17.605 1.00 74.50 115 THR A N 1
ATOM 813 C CA . THR A 1 115 ? 4.070 3.135 -16.594 1.00 74.50 115 THR A CA 1
ATOM 814 C C . THR A 1 115 ? 3.677 4.026 -15.420 1.00 74.50 115 THR A C 1
ATOM 816 O O . THR A 1 115 ? 3.193 5.147 -15.602 1.00 74.50 115 THR A O 1
ATOM 819 N N . HIS A 1 116 ? 3.946 3.549 -14.205 1.00 87.38 116 HIS A N 1
ATOM 820 C CA . HIS A 1 116 ? 3.749 4.318 -12.987 1.00 87.38 116 HIS A CA 1
ATOM 821 C C . HIS A 1 116 ? 4.612 5.581 -13.005 1.00 87.38 116 HIS A C 1
ATOM 823 O O . HIS A 1 116 ? 5.837 5.525 -13.081 1.00 87.38 116 HIS A O 1
ATOM 829 N N . THR A 1 117 ? 3.965 6.747 -12.952 1.00 83.19 117 THR A N 1
ATOM 830 C CA . THR A 1 117 ? 4.644 8.045 -13.101 1.00 83.19 117 THR A CA 1
ATOM 831 C C . THR A 1 117 ? 5.682 8.301 -12.007 1.00 83.19 117 THR A C 1
ATOM 833 O O . THR A 1 117 ? 6.663 8.992 -12.259 1.00 83.19 117 THR A O 1
ATOM 836 N N . GLY A 1 118 ? 5.497 7.718 -10.816 1.00 82.06 118 GLY A N 1
ATOM 837 C CA . GLY A 1 118 ? 6.486 7.751 -9.734 1.00 82.06 118 GLY A CA 1
ATOM 838 C C . GLY A 1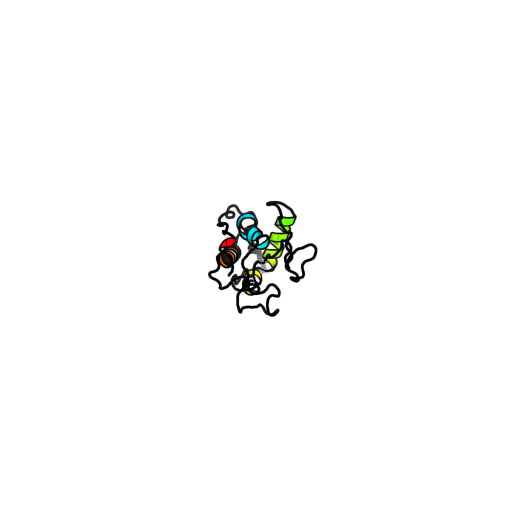 118 ? 7.738 6.903 -9.993 1.00 82.06 118 GLY A C 1
ATOM 839 O O . GLY A 1 118 ? 8.647 6.914 -9.169 1.00 82.06 118 GLY A O 1
ATOM 840 N N . GLY A 1 119 ? 7.794 6.190 -11.122 1.00 88.12 119 GLY A N 1
ATOM 841 C CA . GLY A 1 119 ? 8.852 5.253 -11.473 1.00 88.12 119 GLY A CA 1
ATOM 842 C C . GLY A 1 119 ? 8.678 3.879 -10.828 1.00 88.12 119 GLY A C 1
ATOM 843 O O . GLY A 1 119 ? 7.705 3.614 -10.112 1.00 88.12 119 GLY A O 1
ATOM 844 N N . ASP A 1 120 ? 9.659 3.018 -11.092 1.00 91.75 120 ASP A N 1
ATOM 845 C CA . ASP A 1 120 ? 9.766 1.704 -10.468 1.00 91.75 120 ASP A CA 1
ATOM 846 C C . ASP A 1 120 ? 10.235 1.872 -9.019 1.00 91.75 120 ASP A C 1
ATOM 848 O O . ASP A 1 120 ? 11.255 2.515 -8.749 1.00 91.75 120 ASP A O 1
ATOM 852 N N . ILE A 1 121 ? 9.499 1.275 -8.086 1.00 93.12 121 ILE A N 1
ATOM 853 C CA . ILE A 1 121 ? 9.815 1.292 -6.655 1.00 93.12 121 ILE A CA 1
ATOM 854 C C . ILE A 1 121 ? 10.234 -0.102 -6.205 1.00 93.12 121 ILE A C 1
ATOM 856 O O . ILE A 1 121 ? 11.260 -0.234 -5.556 1.00 93.12 121 ILE A O 1
ATOM 860 N N . PHE A 1 122 ? 9.494 -1.148 -6.578 1.00 95.50 122 PHE A N 1
ATOM 861 C CA . PHE A 1 122 ? 9.848 -2.523 -6.233 1.00 95.50 122 PHE A CA 1
ATOM 862 C C . PHE A 1 122 ? 10.698 -3.144 -7.350 1.00 95.50 122 PHE A C 1
ATOM 864 O O . PHE A 1 122 ? 10.199 -3.273 -8.468 1.00 95.50 122 PHE A O 1
ATOM 871 N N . PRO A 1 123 ? 11.944 -3.582 -7.091 1.00 95.25 123 PRO A N 1
ATOM 872 C CA . PRO A 1 123 ? 12.786 -4.197 -8.122 1.00 95.25 123 PRO A CA 1
ATOM 873 C C . PRO A 1 123 ? 12.253 -5.558 -8.590 1.00 95.25 123 PRO A C 1
ATOM 875 O O . PRO A 1 123 ? 12.511 -5.989 -9.708 1.00 95.25 123 PRO A O 1
ATOM 878 N N . ASN A 1 124 ? 11.531 -6.278 -7.732 1.00 95.31 124 ASN A N 1
ATOM 879 C CA . ASN A 1 124 ? 10.851 -7.528 -8.060 1.00 95.31 124 ASN A CA 1
ATOM 880 C C . ASN A 1 124 ? 9.868 -7.893 -6.935 1.00 95.31 124 ASN A C 1
ATOM 882 O O . ASN A 1 124 ? 9.800 -7.228 -5.902 1.00 95.31 124 ASN A O 1
ATOM 886 N N . SER A 1 125 ? 9.135 -8.993 -7.108 1.00 96.44 125 SER A N 1
ATOM 887 C CA . SER A 1 125 ? 8.177 -9.467 -6.111 1.00 96.44 125 SER A CA 1
ATOM 888 C C . SER A 1 125 ? 8.813 -9.979 -4.815 1.00 96.44 125 SER A C 1
ATOM 890 O O . SER A 1 125 ? 8.074 -10.262 -3.886 1.00 96.44 125 SER A O 1
ATOM 892 N N . ALA A 1 126 ? 10.133 -10.158 -4.720 1.00 96.88 126 ALA A N 1
ATOM 893 C CA . ALA A 1 126 ? 10.801 -10.547 -3.473 1.00 96.88 126 ALA A CA 1
ATOM 894 C C . ALA A 1 126 ? 11.176 -9.344 -2.585 1.00 96.88 126 ALA A C 1
ATOM 896 O O . ALA A 1 126 ? 11.704 -9.548 -1.492 1.00 96.88 126 ALA A O 1
ATOM 897 N N . ASP A 1 127 ? 10.894 -8.113 -3.028 1.00 97.69 127 ASP A N 1
ATOM 898 C CA . ASP A 1 127 ? 11.038 -6.912 -2.206 1.00 97.69 127 ASP A CA 1
ATOM 899 C C . ASP A 1 127 ? 10.236 -7.022 -0.895 1.00 97.69 127 ASP A C 1
ATOM 901 O O . ASP A 1 127 ? 9.120 -7.550 -0.868 1.00 97.69 127 ASP A O 1
ATOM 905 N N . GLN A 1 128 ? 10.796 -6.523 0.210 1.00 97.00 128 GLN A N 1
ATOM 906 C CA . GLN A 1 128 ? 10.182 -6.696 1.528 1.00 97.00 128 GLN A CA 1
ATOM 907 C C . GLN A 1 128 ? 8.878 -5.905 1.684 1.00 97.00 128 GLN A C 1
ATOM 909 O O . GLN A 1 128 ? 7.922 -6.415 2.272 1.00 97.00 128 GLN A O 1
ATOM 914 N N . CYS A 1 129 ? 8.807 -4.693 1.130 1.00 97.62 129 CYS A N 1
ATOM 915 C CA . CYS A 1 129 ? 7.585 -3.896 1.147 1.00 97.62 129 CYS A CA 1
ATOM 916 C C . CYS A 1 129 ? 6.534 -4.472 0.189 1.00 97.62 129 CYS A C 1
ATOM 918 O O . CYS A 1 129 ? 5.357 -4.540 0.554 1.00 97.62 129 CYS A O 1
ATOM 920 N N . TYR A 1 130 ? 6.948 -4.973 -0.983 1.00 97.56 130 TYR A N 1
ATOM 921 C CA . TYR A 1 130 ? 6.065 -5.747 -1.862 1.00 97.56 130 TYR A CA 1
ATOM 922 C C . TYR A 1 130 ? 5.447 -6.927 -1.104 1.00 97.56 130 TYR A C 1
ATOM 924 O O . TYR A 1 130 ? 4.228 -7.100 -1.107 1.00 97.56 130 TYR A O 1
ATOM 932 N N . GLN A 1 131 ? 6.271 -7.734 -0.429 1.00 98.12 131 GLN A N 1
ATOM 933 C CA . GLN A 1 131 ? 5.816 -8.926 0.289 1.00 98.12 131 GLN A CA 1
ATOM 934 C C . GLN A 1 131 ? 4.911 -8.592 1.474 1.00 98.12 131 GLN A C 1
ATOM 936 O O . GLN A 1 131 ? 3.939 -9.310 1.706 1.00 98.12 131 GLN A O 1
ATOM 941 N N . ALA A 1 132 ? 5.161 -7.494 2.189 1.00 98.19 132 ALA A N 1
ATOM 942 C CA . ALA A 1 132 ? 4.273 -7.045 3.257 1.00 98.19 132 ALA A CA 1
ATOM 943 C C . ALA A 1 132 ? 2.876 -6.693 2.724 1.00 98.19 132 ALA A C 1
ATOM 945 O O . ALA A 1 132 ? 1.877 -7.208 3.231 1.00 98.19 132 ALA A O 1
ATOM 946 N N . ILE A 1 133 ? 2.802 -5.893 1.654 1.00 98.25 133 ILE A N 1
ATOM 947 C CA . ILE A 1 133 ? 1.529 -5.540 1.007 1.00 98.25 133 ILE A CA 1
ATOM 948 C C . ILE A 1 133 ? 0.851 -6.795 0.449 1.00 98.25 133 ILE A C 1
ATOM 950 O O . ILE A 1 133 ? -0.336 -7.009 0.687 1.00 98.25 133 ILE A O 1
ATOM 954 N N . PHE A 1 134 ? 1.595 -7.657 -0.247 1.00 98.12 134 PHE A N 1
ATOM 955 C CA . PHE A 1 134 ? 1.077 -8.910 -0.793 1.00 98.12 134 PHE A CA 1
ATOM 956 C C . PHE A 1 134 ? 0.524 -9.829 0.299 1.00 98.12 134 PHE A C 1
ATOM 958 O O . PHE A 1 134 ? -0.555 -10.390 0.122 1.00 98.12 134 PHE A O 1
ATOM 965 N N . SER A 1 135 ? 1.221 -9.971 1.426 1.00 97.69 135 SER A N 1
ATOM 966 C CA . SER A 1 135 ? 0.801 -10.812 2.551 1.00 97.69 135 SER A CA 1
ATOM 967 C C . SER A 1 135 ? -0.463 -10.273 3.223 1.00 97.69 135 SER A C 1
ATOM 969 O O . SER A 1 135 ? -1.414 -11.027 3.449 1.00 97.69 135 SER A O 1
ATOM 971 N N . TRP A 1 136 ? -0.537 -8.955 3.439 1.00 97.81 136 TRP A N 1
ATOM 972 C CA . TRP A 1 136 ? -1.753 -8.305 3.929 1.00 97.81 136 TRP A CA 1
ATOM 973 C C . TRP A 1 136 ? -2.924 -8.527 2.969 1.00 97.81 136 TRP A C 1
ATOM 975 O O . TRP A 1 136 ? -3.981 -8.991 3.390 1.00 97.81 136 TRP A O 1
ATOM 985 N N . ILE A 1 137 ? -2.719 -8.315 1.664 1.00 97.75 137 ILE A N 1
ATOM 986 C CA . ILE A 1 137 ? -3.734 -8.612 0.646 1.00 97.75 137 ILE A CA 1
ATOM 987 C C . ILE A 1 137 ? -3.956 -10.117 0.505 1.00 97.75 137 ILE A C 1
ATOM 989 O O . ILE A 1 137 ? -4.976 -10.489 -0.030 1.00 97.75 137 ILE A O 1
ATOM 993 N N . SER A 1 138 ? -3.105 -11.026 0.960 1.00 96.38 138 SER A N 1
ATOM 994 C CA . SER A 1 138 ? -3.379 -12.474 0.875 1.00 96.38 138 SER A CA 1
ATOM 995 C C . SER A 1 138 ? -4.146 -12.997 2.091 1.00 96.38 138 SER A C 1
ATOM 997 O O . SER A 1 138 ? -4.790 -14.042 2.019 1.00 96.38 138 SER A O 1
ATOM 999 N N . THR A 1 139 ? -4.139 -12.244 3.189 1.00 94.25 139 THR A N 1
ATOM 1000 C CA . THR A 1 139 ? -4.768 -12.632 4.452 1.00 94.25 139 THR A CA 1
ATOM 1001 C C . THR A 1 139 ? -6.181 -12.055 4.531 1.00 94.25 139 THR A C 1
ATOM 1003 O O . THR A 1 139 ? -6.384 -10.878 4.832 1.00 94.25 139 THR A O 1
ATOM 1006 N N . ARG A 1 140 ? -7.182 -12.880 4.203 1.00 91.56 140 ARG A N 1
ATOM 1007 C CA . ARG A 1 140 ? -8.607 -12.531 4.331 1.00 91.56 140 ARG A CA 1
ATOM 1008 C C . ARG A 1 140 ? -9.078 -12.701 5.771 1.00 91.56 140 ARG A C 1
ATOM 1010 O O . ARG A 1 140 ? -8.627 -13.605 6.469 1.00 91.56 140 ARG A O 1
ATOM 1017 N N . VAL A 1 141 ? -10.025 -11.864 6.171 1.00 93.25 141 VAL A N 1
ATOM 1018 C CA . VAL A 1 141 ? -10.752 -11.990 7.437 1.00 93.25 141 VAL A CA 1
ATOM 1019 C C . VAL A 1 141 ? -12.237 -11.743 7.235 1.00 93.25 141 VAL A C 1
ATOM 1021 O O . VAL A 1 141 ? -12.621 -10.955 6.374 1.00 93.25 141 VAL A O 1
ATOM 1024 N N . ASP A 1 142 ? -13.065 -12.364 8.066 1.00 90.81 142 ASP A N 1
ATOM 1025 C CA . ASP A 1 142 ? -14.522 -12.193 8.029 1.00 90.81 142 ASP A CA 1
ATOM 1026 C C . ASP A 1 142 ? -14.957 -10.766 8.406 1.00 90.81 142 ASP A C 1
ATOM 1028 O O . ASP A 1 142 ? -15.928 -10.243 7.867 1.00 90.81 142 ASP A O 1
ATOM 1032 N N . ASP A 1 143 ? -14.204 -10.112 9.297 1.00 92.75 143 ASP A N 1
ATOM 1033 C CA . ASP A 1 143 ? -14.376 -8.707 9.670 1.00 92.75 143 ASP A CA 1
ATOM 1034 C C . ASP A 1 143 ? -13.015 -8.009 9.799 1.00 92.75 143 ASP A C 1
ATOM 1036 O O . ASP A 1 143 ? -12.038 -8.594 10.265 1.00 92.75 143 ASP A O 1
ATOM 1040 N N . ARG A 1 144 ? -12.944 -6.727 9.418 1.00 94.75 144 ARG A N 1
ATOM 1041 C CA . ARG A 1 144 ? -11.694 -5.936 9.458 1.00 94.75 144 ARG A CA 1
ATOM 1042 C C . ARG A 1 144 ? -11.109 -5.748 10.863 1.00 94.75 144 ARG A C 1
ATOM 1044 O O . ARG A 1 144 ? -9.923 -5.448 10.967 1.00 94.75 144 ARG A O 1
ATOM 1051 N N . ASN A 1 145 ? -11.936 -5.887 11.900 1.00 95.06 145 ASN A N 1
ATOM 1052 C CA . ASN A 1 145 ? -11.579 -5.805 13.316 1.00 95.06 145 ASN A CA 1
ATOM 1053 C C . ASN A 1 145 ? -11.615 -7.186 13.992 1.00 95.06 145 ASN A C 1
ATOM 1055 O O . ASN A 1 145 ? -11.713 -7.266 15.218 1.00 95.06 145 ASN A O 1
ATOM 1059 N N . SER A 1 146 ? -11.585 -8.270 13.212 1.00 92.44 146 SER A N 1
ATOM 1060 C CA . SER A 1 146 ? -11.546 -9.633 13.739 1.00 92.44 146 SER A CA 1
ATOM 1061 C C . SER A 1 146 ? -10.412 -9.807 14.756 1.00 92.44 146 SER A C 1
ATOM 1063 O O . SER A 1 146 ? -9.326 -9.246 14.605 1.00 92.44 146 SER A O 1
ATOM 1065 N N . SER A 1 147 ? -10.628 -10.662 15.758 1.00 91.25 147 SER A N 1
ATOM 1066 C CA . SER A 1 147 ? -9.594 -11.056 16.726 1.00 91.25 147 SER A CA 1
ATOM 1067 C C . SER A 1 147 ? -8.412 -11.797 16.093 1.00 91.25 147 SER A C 1
ATOM 1069 O O . SER A 1 147 ? -7.388 -11.975 16.745 1.00 91.25 147 SER A O 1
ATOM 1071 N N . SER A 1 148 ? -8.543 -12.226 14.835 1.00 90.69 148 SER A N 1
ATOM 1072 C CA . SER A 1 148 ? -7.464 -12.813 14.037 1.00 90.69 148 SER A CA 1
ATOM 1073 C C . SER A 1 148 ? -6.507 -11.781 13.426 1.00 90.69 148 SER A C 1
ATOM 1075 O O . SER A 1 148 ? -5.535 -12.176 12.790 1.00 90.69 148 SER A O 1
ATOM 1077 N N . CYS A 1 149 ? -6.789 -10.483 13.565 1.00 94.62 149 CYS A N 1
ATOM 1078 C CA . CYS A 1 149 ? -5.914 -9.411 13.096 1.00 94.62 149 CYS A CA 1
ATOM 1079 C C . CYS A 1 149 ? -4.743 -9.143 14.054 1.00 94.62 149 CYS A C 1
ATOM 1081 O O . CYS A 1 149 ? -4.775 -9.542 15.217 1.00 94.62 149 CYS A O 1
ATOM 1083 N N . GLY A 1 150 ? -3.732 -8.407 13.581 1.00 91.56 150 GLY A N 1
ATOM 1084 C CA . GLY A 1 150 ? -2.566 -8.016 14.387 1.00 91.56 150 GLY A CA 1
ATOM 1085 C C . GLY A 1 150 ? -1.428 -9.037 14.331 1.00 91.56 150 GLY A C 1
ATOM 1086 O O . GLY A 1 150 ? -0.701 -9.213 15.307 1.00 91.56 150 GLY A O 1
ATOM 1087 N N . VAL A 1 151 ? -1.302 -9.739 13.206 1.00 91.75 151 VAL A N 1
ATOM 1088 C CA . VAL A 1 151 ? -0.336 -10.824 12.975 1.00 91.75 151 VAL A CA 1
ATOM 1089 C C . VAL A 1 151 ? 0.741 -10.458 11.947 1.00 91.75 151 VAL A C 1
ATOM 1091 O O . VAL A 1 151 ? 1.531 -11.313 11.548 1.00 91.75 151 VAL A O 1
ATOM 1094 N N . CYS A 1 152 ? 0.791 -9.202 11.499 1.00 95.25 152 CYS A N 1
ATOM 1095 C CA . CYS A 1 152 ? 1.802 -8.734 10.556 1.00 95.25 152 CYS A CA 1
ATOM 1096 C C . CYS A 1 152 ? 3.157 -8.416 11.217 1.00 95.25 152 CYS A C 1
ATOM 1098 O O . CYS A 1 152 ? 3.256 -8.148 12.414 1.00 95.25 152 CYS A O 1
ATOM 1100 N N . THR A 1 153 ? 4.209 -8.383 10.395 1.00 94.62 153 THR A N 1
ATOM 1101 C CA . THR A 1 153 ? 5.550 -7.933 10.789 1.00 94.62 153 THR A CA 1
ATOM 1102 C C . THR A 1 153 ? 5.869 -6.629 10.071 1.00 94.62 153 THR A C 1
ATOM 1104 O O . THR A 1 153 ? 5.838 -6.581 8.841 1.00 94.62 153 THR A O 1
ATOM 1107 N N . ALA A 1 154 ? 6.189 -5.576 10.827 1.00 94.81 154 ALA A N 1
ATOM 1108 C CA . ALA A 1 154 ? 6.587 -4.296 10.251 1.00 94.81 154 ALA A CA 1
ATOM 1109 C C . ALA A 1 154 ? 7.912 -4.429 9.484 1.00 94.81 154 ALA A C 1
ATOM 1111 O O . ALA A 1 154 ? 8.837 -5.115 9.925 1.00 94.81 154 ALA A O 1
ATOM 1112 N N . VAL A 1 155 ? 8.004 -3.751 8.341 1.00 95.94 155 VAL A N 1
ATOM 1113 C CA . VAL A 1 155 ? 9.200 -3.762 7.492 1.00 95.94 155 VAL A CA 1
ATOM 1114 C C . VAL A 1 155 ? 10.122 -2.603 7.864 1.00 95.94 155 VAL A C 1
ATOM 1116 O O . VAL A 1 155 ? 9.669 -1.505 8.187 1.00 95.94 155 VAL A O 1
ATOM 1119 N N . VAL A 1 156 ? 11.433 -2.829 7.792 1.00 95.25 156 VAL A N 1
ATOM 1120 C CA . VAL A 1 156 ? 12.423 -1.752 7.881 1.00 95.25 156 VAL A CA 1
ATOM 1121 C C . VAL A 1 156 ? 12.422 -1.001 6.550 1.00 95.25 156 VAL A C 1
ATOM 1123 O O . VAL A 1 156 ? 12.887 -1.519 5.552 1.00 95.25 156 VAL A O 1
ATOM 1126 N N . LEU A 1 157 ? 11.926 0.233 6.500 1.00 94.06 157 LEU A N 1
ATOM 1127 C CA . LEU A 1 157 ? 11.727 0.935 5.219 1.00 94.06 157 LEU A CA 1
ATOM 1128 C C . LEU A 1 157 ? 13.001 1.087 4.367 1.00 94.06 157 LEU A C 1
ATOM 1130 O O . LEU A 1 157 ? 12.929 1.094 3.144 1.00 94.06 157 LEU A O 1
ATOM 1134 N N . ALA A 1 158 ? 14.174 1.154 5.002 1.00 91.69 158 ALA A N 1
ATOM 1135 C CA . ALA A 1 158 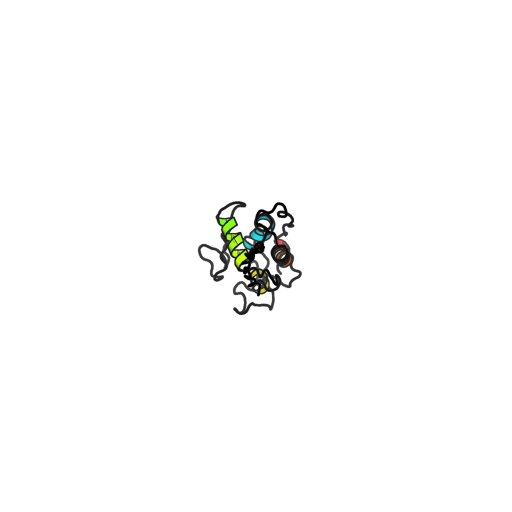? 15.456 1.238 4.304 1.00 91.69 158 ALA A CA 1
ATOM 1136 C C . ALA A 1 158 ? 15.836 -0.036 3.521 1.00 91.69 158 ALA A C 1
ATOM 1138 O O . ALA A 1 158 ? 16.744 0.026 2.696 1.00 91.69 158 ALA A O 1
ATOM 1139 N N . SER A 1 159 ? 15.186 -1.177 3.780 1.00 91.81 159 SER A N 1
ATOM 1140 C CA . SER A 1 159 ? 15.354 -2.413 3.001 1.00 91.81 159 SER A CA 1
ATOM 1141 C C . SER A 1 159 ? 14.316 -2.572 1.889 1.00 91.81 159 SER A C 1
ATOM 1143 O O . SER A 1 159 ? 14.270 -3.628 1.259 1.00 91.81 159 SER A O 1
ATOM 1145 N N . CYS A 1 160 ? 13.487 -1.553 1.658 1.00 94.44 160 CYS A N 1
ATOM 1146 C CA . CYS A 1 160 ? 12.499 -1.548 0.594 1.00 94.44 160 CYS A CA 1
ATOM 114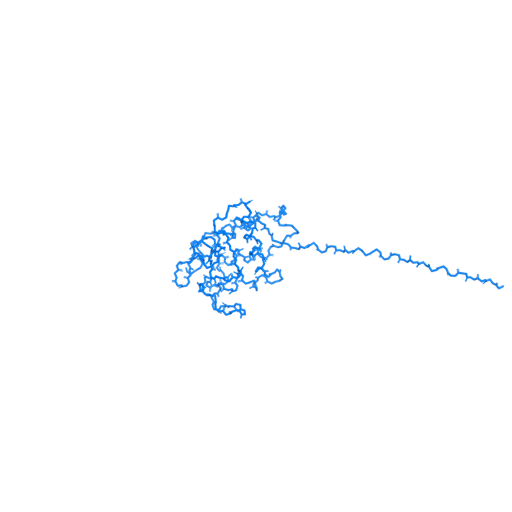7 C C . CYS A 1 160 ? 12.984 -0.787 -0.636 1.00 94.44 160 CYS A C 1
ATOM 1149 O O . CYS A 1 160 ? 13.510 0.327 -0.545 1.00 94.44 160 CYS A O 1
ATOM 1151 N N . GLY A 1 161 ? 12.682 -1.367 -1.786 1.00 93.25 161 GLY A N 1
ATOM 1152 C CA . GLY A 1 161 ? 12.979 -0.839 -3.098 1.00 93.25 161 GLY A CA 1
ATOM 1153 C C . GLY A 1 161 ? 14.394 -1.157 -3.578 1.00 93.25 161 GLY A C 1
ATOM 1154 O O . GLY A 1 161 ? 14.913 -2.243 -3.323 1.00 93.25 161 GLY A O 1
ATOM 1155 N N . PHE A 1 162 ? 14.961 -0.241 -4.358 1.00 92.19 162 PHE A N 1
ATOM 1156 C CA . PHE A 1 162 ? 16.248 -0.371 -5.047 1.00 92.19 162 PHE A CA 1
ATOM 1157 C C . PHE A 1 162 ? 17.472 -0.138 -4.150 1.00 92.19 162 PHE A C 1
ATOM 1159 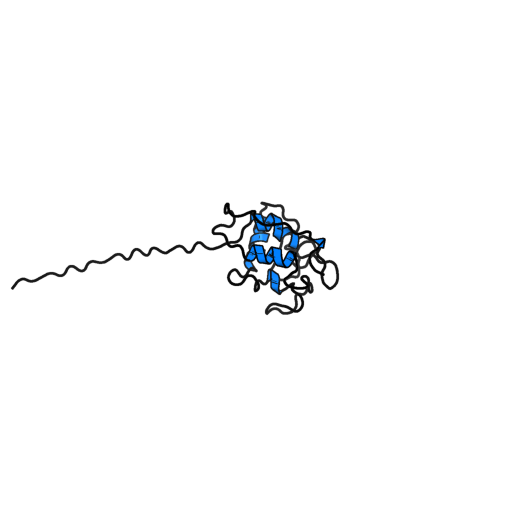O O . PHE A 1 162 ? 17.374 0.596 -3.140 1.00 92.19 162 PHE A O 1
#

Foldseek 3Di:
DDDDDDDDDDDDPPPPVVPPLPKDFALLLCQQAQLCQQQDFAQAPVGTAHNANPHQQDQPDHVQPPQHADHPDDPPDPRSVVNRVSQRVQADLVDRCLRQVQQAQDPPGHPPVDHRPRHHFAPHCVFPNNVSSSVRSPDIDSDNHDPPPDPGDHDDRHSTGD

Sequence (162 aa):
MCLLVLVAACQEVENVEQAQVAQSLCIADFEACINPIFDGTLNGSAGQVTCSASGCHNQAAGSGGAFKIFANAQPGSTEMLANFFAAKSFANLDNPAQSKLLLEPLQGVSSISGTHTGGDIFPNSADQCYQAIFSWISTRVDDRNSSSCGVCTAVVLASCGF

pLDDT: mean 86.7, std 15.59, range [37.56, 98.5]

Secondary structure (DSSP, 8-state):
-----------------------B--HHHIIIIIHHHHHSEEEETTEEEESSSSSTTBTTT--STT--B-TTPPTTSHHHHHHHHHHHHT--SS-GGG-HHHHTTBTT---TT-S-TT---BSSTT-HHHHHHHHHHH--BSSTT-TT--------GGGSB-